Protein AF-A0A067PNL6-F1 (afdb_monomer)

Structure (mmCIF, N/CA/C/O backbone):
data_AF-A0A067PNL6-F1
#
_entry.id   AF-A0A067PNL6-F1
#
loop_
_atom_site.group_PDB
_atom_site.id
_atom_site.type_symbol
_atom_site.label_atom_id
_atom_site.label_alt_id
_atom_site.label_comp_id
_atom_sit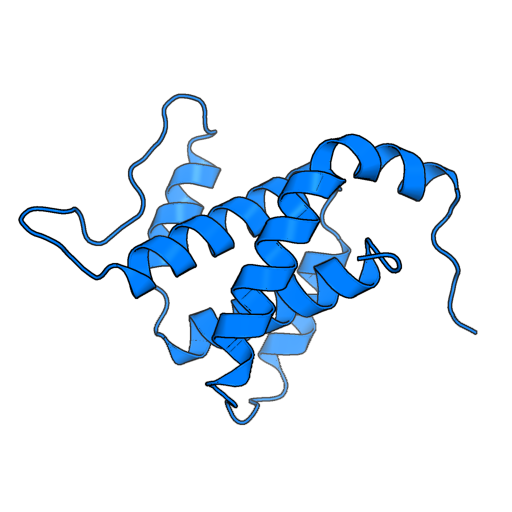e.label_asym_id
_atom_site.label_entity_id
_atom_site.label_seq_id
_atom_site.pdbx_PDB_ins_code
_atom_site.Cartn_x
_atom_site.Cartn_y
_atom_site.Cartn_z
_atom_site.occupancy
_atom_site.B_iso_or_equiv
_atom_site.auth_seq_id
_atom_site.auth_comp_id
_atom_site.auth_asym_id
_atom_site.auth_atom_id
_atom_site.pdbx_PDB_model_num
ATOM 1 N N . MET A 1 1 ? -13.737 4.594 24.784 1.00 32.91 1 MET A N 1
ATOM 2 C CA . MET A 1 1 ? -14.462 5.535 23.903 1.00 32.91 1 MET A CA 1
ATOM 3 C C . MET A 1 1 ? -13.871 5.432 22.507 1.00 32.91 1 MET A C 1
ATOM 5 O O . MET A 1 1 ? -12.803 5.973 22.260 1.00 32.91 1 MET A O 1
ATOM 9 N N . VAL A 1 2 ? -14.508 4.660 21.627 1.00 40.34 2 VAL A N 1
ATOM 10 C CA . VAL A 1 2 ? -14.160 4.625 20.200 1.00 40.34 2 VAL A CA 1
ATOM 11 C C . VAL A 1 2 ? -14.663 5.922 19.578 1.00 40.34 2 VAL A C 1
ATOM 13 O O . VAL A 1 2 ? -15.863 6.178 19.556 1.00 40.34 2 VAL A O 1
ATOM 16 N N . LYS A 1 3 ? -13.736 6.788 19.170 1.00 44.97 3 LYS A N 1
ATOM 17 C CA . LYS A 1 3 ? -14.047 8.046 18.493 1.00 44.97 3 LYS A CA 1
ATOM 18 C C . LYS A 1 3 ? -14.681 7.674 17.148 1.00 44.97 3 LYS A C 1
ATOM 20 O O . LYS A 1 3 ? -13.991 7.137 16.286 1.00 44.97 3 LYS A O 1
ATOM 25 N N . GLY A 1 4 ? -15.996 7.857 17.028 1.00 47.19 4 GLY A N 1
ATOM 26 C CA . GLY A 1 4 ? -16.713 7.658 15.772 1.00 47.19 4 GLY A CA 1
ATOM 27 C C . GLY A 1 4 ? -16.098 8.542 14.691 1.00 47.19 4 GLY A C 1
ATOM 28 O O . GLY A 1 4 ? -15.797 9.708 14.953 1.00 47.19 4 GLY A O 1
ATOM 29 N N . LEU A 1 5 ? -15.852 7.957 13.518 1.00 53.34 5 LEU A N 1
ATOM 30 C CA . LEU A 1 5 ? -15.444 8.685 12.318 1.00 53.34 5 LEU A CA 1
ATOM 31 C C . LEU A 1 5 ? -16.469 9.791 12.062 1.00 53.34 5 LEU A C 1
ATOM 33 O O . LEU A 1 5 ? -17.674 9.541 12.112 1.00 53.34 5 LEU A O 1
ATOM 37 N N . SER A 1 6 ? -15.994 11.014 11.851 1.00 56.22 6 SER A N 1
ATOM 38 C CA . SER A 1 6 ? -16.871 12.156 11.600 1.00 56.22 6 SER A CA 1
ATOM 39 C C . SER A 1 6 ? -17.674 11.935 10.308 1.00 56.22 6 SER A C 1
ATOM 41 O O . SER A 1 6 ? -17.152 11.379 9.341 1.00 56.22 6 SER A O 1
ATOM 43 N N . GLU A 1 7 ? -18.943 12.353 10.261 1.00 52.66 7 GLU A N 1
ATOM 44 C CA . GLU A 1 7 ? -19.827 12.157 9.091 1.00 52.66 7 GLU A CA 1
ATOM 45 C C . GLU A 1 7 ? -19.222 12.715 7.785 1.00 52.66 7 GLU A C 1
ATOM 47 O O . GLU A 1 7 ? -19.453 12.184 6.699 1.00 52.66 7 GLU A O 1
ATOM 52 N N . THR A 1 8 ? -18.360 13.728 7.901 1.00 53.03 8 THR A N 1
ATOM 53 C CA . THR A 1 8 ? -17.589 14.329 6.807 1.00 53.03 8 THR A CA 1
ATOM 54 C C . THR A 1 8 ? -16.493 13.414 6.249 1.00 53.03 8 THR A C 1
ATOM 56 O O . THR A 1 8 ? -16.269 13.404 5.042 1.00 53.03 8 THR A O 1
ATOM 59 N N . GLU A 1 9 ? -15.833 12.610 7.089 1.00 56.41 9 GLU A N 1
ATOM 60 C CA . GLU A 1 9 ? -14.818 11.638 6.647 1.00 56.41 9 GLU A CA 1
ATOM 61 C C . GLU A 1 9 ? -15.456 10.428 5.951 1.00 56.41 9 GLU A C 1
ATOM 63 O O . GLU A 1 9 ? -14.869 9.856 5.035 1.00 56.41 9 GLU A O 1
ATOM 68 N N . GLY A 1 10 ? -16.679 10.050 6.336 1.00 60.16 10 GLY A N 1
ATOM 69 C CA . GLY A 1 10 ? -17.404 8.941 5.712 1.00 60.16 10 GLY A CA 1
ATOM 70 C C . GLY A 1 10 ? -17.785 9.194 4.247 1.00 60.16 10 GLY A C 1
ATOM 71 O O . GLY A 1 10 ? -17.827 8.250 3.454 1.00 60.16 10 GLY A O 1
ATOM 72 N N . HIS A 1 11 ? -18.039 10.452 3.872 1.00 63.00 11 HIS A N 1
ATOM 73 C CA . HIS A 1 11 ? -18.394 10.833 2.501 1.00 63.00 11 HIS A CA 1
ATOM 74 C C . HIS A 1 11 ? -17.181 10.807 1.553 1.00 63.00 11 HIS A C 1
ATOM 76 O O . HIS A 1 11 ? -17.288 10.306 0.435 1.00 63.00 11 HIS A O 1
ATOM 82 N N . ASP A 1 12 ? -16.009 11.247 2.026 1.00 71.31 12 ASP A N 1
ATOM 83 C CA . ASP A 1 12 ? -14.755 11.293 1.248 1.00 71.31 12 ASP A CA 1
ATOM 84 C C . ASP A 1 12 ? -14.219 9.894 0.870 1.00 71.31 12 ASP A C 1
ATOM 86 O O . ASP A 1 12 ? -13.449 9.719 -0.073 1.00 71.31 12 ASP A O 1
ATOM 90 N N . LEU A 1 13 ? -14.672 8.856 1.579 1.00 79.06 13 LEU A N 1
ATOM 91 C CA . LEU A 1 13 ? -14.274 7.466 1.353 1.00 79.06 13 LEU A CA 1
ATOM 92 C C . LEU A 1 13 ? -15.163 6.719 0.341 1.00 79.06 13 LEU A C 1
ATOM 94 O O . LEU A 1 13 ? -14.778 5.651 -0.141 1.00 79.06 13 LEU A O 1
ATOM 98 N N . GLN A 1 14 ? -16.345 7.246 0.000 1.00 79.56 14 GLN A N 1
ATOM 99 C CA . GLN A 1 14 ? -17.302 6.557 -0.879 1.00 79.56 14 GLN A CA 1
ATOM 100 C C . GLN A 1 14 ? -16.744 6.170 -2.260 1.00 79.56 14 GLN A C 1
ATOM 102 O O . GLN A 1 14 ? -16.973 5.025 -2.663 1.00 79.56 14 GLN A O 1
ATOM 107 N N . PRO A 1 15 ? -15.969 7.023 -2.965 1.00 89.12 15 PRO A N 1
ATOM 108 C CA . PRO A 1 15 ? -15.433 6.684 -4.287 1.00 89.12 15 PRO A CA 1
ATOM 109 C C . PRO A 1 15 ? -14.529 5.444 -4.287 1.00 89.12 15 PRO A C 1
ATOM 111 O O . PRO A 1 15 ? -14.431 4.738 -5.288 1.00 89.12 15 PRO A O 1
ATOM 114 N N . TYR A 1 16 ? -13.883 5.151 -3.156 1.00 92.69 16 TYR A N 1
ATOM 115 C CA . TYR A 1 16 ? -12.868 4.103 -3.046 1.00 92.69 16 TYR A CA 1
ATOM 116 C C . TYR A 1 16 ? -13.397 2.801 -2.439 1.00 92.69 16 TYR A C 1
ATOM 118 O O . TYR A 1 16 ? -12.662 1.817 -2.357 1.00 92.69 16 TYR A O 1
ATOM 126 N N . ARG A 1 17 ? -14.668 2.764 -2.023 1.00 90.69 17 ARG A N 1
ATOM 127 C CA . ARG A 1 17 ? -15.273 1.649 -1.281 1.00 90.69 17 ARG A CA 1
ATOM 128 C C . ARG A 1 17 ? -15.162 0.301 -2.000 1.00 90.69 17 ARG A C 1
ATOM 130 O O . ARG A 1 17 ? -14.839 -0.701 -1.366 1.00 90.69 17 ARG A O 1
ATOM 137 N N . THR A 1 18 ? -15.417 0.260 -3.308 1.00 93.69 18 THR A N 1
ATOM 138 C CA . THR A 1 18 ? -15.361 -0.985 -4.098 1.00 93.69 18 THR A CA 1
ATOM 139 C C . THR A 1 18 ? -13.942 -1.548 -4.163 1.00 93.69 18 THR A C 1
ATOM 141 O O . THR A 1 18 ? -13.732 -2.742 -3.931 1.00 93.69 18 THR A O 1
ATOM 144 N N . ALA A 1 19 ? -12.955 -0.683 -4.413 1.00 94.31 19 ALA A N 1
ATOM 145 C CA . ALA A 1 19 ? -11.547 -1.067 -4.401 1.00 94.31 19 ALA A CA 1
ATOM 146 C C . ALA A 1 19 ? -11.117 -1.507 -2.993 1.00 94.31 19 ALA A C 1
ATOM 148 O O . ALA A 1 19 ? -10.548 -2.581 -2.832 1.00 94.31 19 ALA A O 1
ATOM 149 N N . ALA A 1 20 ? -11.489 -0.745 -1.959 1.00 94.38 20 ALA A N 1
ATOM 150 C CA . ALA A 1 20 ? -11.198 -1.061 -0.562 1.00 94.38 20 ALA A CA 1
ATOM 151 C C . ALA A 1 20 ? -11.711 -2.451 -0.154 1.00 94.38 20 ALA A C 1
ATOM 153 O O . ALA A 1 20 ? -10.976 -3.204 0.483 1.00 94.38 20 ALA A O 1
ATOM 154 N N . LYS A 1 21 ? -12.929 -2.824 -0.572 1.00 95.19 21 LYS A N 1
ATOM 155 C CA . LYS A 1 21 ? -13.482 -4.168 -0.346 1.00 95.19 21 LYS A CA 1
ATOM 156 C C . LYS A 1 21 ? -12.644 -5.256 -1.016 1.00 95.19 21 LYS A C 1
ATOM 158 O O . LYS A 1 21 ? -12.330 -6.263 -0.391 1.00 95.19 21 LYS A O 1
ATOM 163 N N . THR A 1 22 ? -12.277 -5.043 -2.275 1.00 96.56 22 THR A N 1
ATOM 164 C CA . THR A 1 22 ? -11.462 -5.996 -3.043 1.00 96.56 22 THR A CA 1
ATOM 165 C C . THR A 1 22 ? -10.097 -6.190 -2.386 1.00 96.56 22 THR A C 1
ATOM 167 O O . THR A 1 22 ? -9.696 -7.317 -2.108 1.00 96.56 22 THR A O 1
ATOM 170 N N . HIS A 1 23 ? -9.426 -5.089 -2.037 1.00 97.19 23 HIS A N 1
ATOM 171 C CA . HIS A 1 23 ? -8.130 -5.118 -1.362 1.00 97.19 23 HIS A CA 1
ATOM 172 C C . HIS A 1 23 ? -8.223 -5.820 -0.004 1.00 97.19 23 HIS A C 1
ATOM 174 O O . HIS A 1 23 ? -7.366 -6.636 0.327 1.00 97.19 23 HIS A O 1
ATOM 180 N N . TYR A 1 24 ? -9.276 -5.540 0.772 1.00 95.81 24 TYR A N 1
ATOM 181 C CA . TYR A 1 24 ? -9.503 -6.179 2.066 1.00 95.81 24 TYR A CA 1
ATOM 182 C C . TYR A 1 24 ? -9.565 -7.705 1.943 1.00 95.81 24 TYR A C 1
ATOM 184 O O . TYR A 1 24 ? -8.897 -8.401 2.704 1.00 95.81 24 TYR A O 1
ATOM 192 N N . LEU A 1 25 ? -10.314 -8.224 0.966 1.00 95.25 25 LEU A N 1
ATOM 193 C CA . LEU A 1 25 ? -10.443 -9.665 0.739 1.00 95.25 25 LEU A CA 1
ATOM 194 C C . LEU A 1 25 ? -9.118 -10.302 0.302 1.00 95.25 25 LEU A C 1
ATOM 196 O O . LEU A 1 25 ? -8.722 -11.323 0.867 1.00 95.25 25 LEU A O 1
ATOM 200 N N . GLU A 1 26 ? -8.402 -9.681 -0.639 1.00 95.12 26 GLU A N 1
ATOM 201 C CA . GLU A 1 26 ? -7.091 -10.165 -1.093 1.00 95.12 26 GLU A CA 1
ATOM 202 C C . GLU A 1 26 ? -6.072 -10.214 0.054 1.00 95.12 26 GLU A C 1
ATOM 204 O O . GLU A 1 26 ? -5.374 -11.216 0.236 1.00 95.12 26 GLU A O 1
ATOM 209 N N . PHE A 1 27 ? -6.013 -9.164 0.880 1.00 95.06 27 PHE A N 1
ATOM 210 C CA . PHE A 1 27 ? -5.123 -9.137 2.039 1.00 95.06 27 PHE A CA 1
ATOM 211 C C . PHE A 1 27 ? -5.548 -10.135 3.120 1.00 95.06 27 PHE A C 1
ATOM 213 O O . PHE A 1 27 ? -4.680 -10.820 3.656 1.00 95.06 27 PHE A O 1
ATOM 220 N N . SER A 1 28 ? -6.846 -10.282 3.409 1.00 93.19 28 SER A N 1
ATOM 221 C CA . SER A 1 28 ? -7.359 -11.307 4.330 1.00 93.19 28 SER A CA 1
ATOM 222 C C . SER A 1 28 ? -6.911 -12.709 3.912 1.00 93.19 28 SER A C 1
ATOM 224 O O . SER A 1 28 ? -6.387 -13.462 4.734 1.00 93.19 28 SER A O 1
ATOM 226 N N . GLN A 1 29 ? -7.061 -13.050 2.628 1.00 93.00 29 GLN A N 1
ATOM 227 C CA . GLN A 1 29 ? -6.645 -14.349 2.100 1.00 93.00 29 GLN A CA 1
ATOM 228 C C . GLN A 1 29 ? -5.126 -14.545 2.200 1.00 93.00 29 GLN A C 1
ATOM 230 O O . GLN A 1 29 ? -4.664 -15.609 2.609 1.00 93.00 29 GLN A O 1
ATOM 235 N N . TYR A 1 30 ? -4.341 -13.526 1.847 1.00 91.81 30 TYR A N 1
ATOM 236 C CA . TYR A 1 30 ? -2.880 -13.589 1.900 1.00 91.81 30 TYR A CA 1
ATOM 237 C C . TYR A 1 30 ? -2.341 -13.739 3.334 1.00 91.81 30 TYR A C 1
ATOM 239 O O . TYR A 1 30 ? -1.471 -14.577 3.593 1.00 91.81 30 TYR A O 1
ATOM 247 N N . LEU A 1 31 ? -2.877 -12.955 4.274 1.00 90.00 31 LEU A N 1
ATOM 248 C CA . LEU A 1 31 ? -2.448 -12.925 5.675 1.00 90.00 31 LEU A CA 1
ATOM 249 C C . LEU A 1 31 ? -2.922 -14.152 6.462 1.00 90.00 31 LEU A C 1
ATOM 251 O O . LEU A 1 31 ? -2.210 -14.596 7.358 1.00 90.00 31 LEU A O 1
ATOM 255 N N . GLY A 1 32 ? -4.066 -14.747 6.106 1.00 82.81 32 GLY A N 1
ATOM 256 C CA . GLY A 1 32 ? -4.567 -15.973 6.739 1.00 82.81 32 GLY A CA 1
ATOM 257 C C . GLY A 1 32 ? -3.606 -17.167 6.642 1.00 82.81 32 GLY A C 1
ATOM 258 O O . GLY A 1 32 ? -3.653 -18.057 7.485 1.00 82.81 32 GLY A O 1
ATOM 259 N N . GLY A 1 33 ? -2.699 -17.169 5.657 1.00 64.88 33 GLY A N 1
ATOM 260 C CA . GLY A 1 33 ? -1.651 -18.185 5.507 1.00 64.88 33 GLY A CA 1
ATOM 261 C C . GLY A 1 33 ? -0.305 -17.835 6.151 1.00 64.88 33 GLY A C 1
ATOM 262 O O . GLY A 1 33 ? 0.596 -18.670 6.147 1.00 64.88 33 GLY A O 1
ATOM 263 N N . HIS A 1 34 ? -0.130 -16.617 6.673 1.00 60.88 34 HIS A N 1
ATOM 264 C CA . HIS A 1 34 ? 1.173 -16.127 7.108 1.00 60.88 34 HIS A CA 1
ATOM 265 C C . HIS A 1 34 ? 1.050 -15.348 8.428 1.00 60.88 34 HIS A C 1
ATOM 267 O O . HIS A 1 34 ? 0.591 -14.206 8.465 1.00 60.88 34 HIS A O 1
ATOM 273 N N . LEU A 1 35 ? 1.534 -15.931 9.525 1.00 59.56 35 LEU A N 1
ATOM 274 C CA . LEU A 1 35 ? 1.707 -15.240 10.807 1.00 59.56 35 LEU A CA 1
ATOM 275 C C . LEU A 1 35 ? 3.198 -14.933 10.993 1.00 59.56 35 LEU A C 1
ATOM 277 O O . LEU A 1 35 ? 4.005 -15.851 11.118 1.00 59.56 35 LEU A O 1
ATOM 281 N N . VAL A 1 36 ? 3.578 -13.651 10.977 1.00 61.41 36 VAL A N 1
ATOM 282 C CA . VAL A 1 36 ? 4.963 -13.218 11.243 1.00 61.41 36 VAL A CA 1
ATOM 283 C C . VAL A 1 36 ? 5.076 -12.708 12.685 1.00 61.41 36 VAL A C 1
ATOM 285 O O . VAL A 1 36 ? 4.309 -11.820 13.066 1.00 61.41 36 VAL A O 1
ATOM 288 N N . PRO A 1 37 ? 6.025 -13.231 13.484 1.00 60.72 37 PRO A N 1
ATOM 289 C CA . PRO A 1 37 ? 6.352 -12.690 14.802 1.00 60.72 37 PRO A CA 1
ATOM 290 C C . PRO A 1 37 ? 6.872 -11.241 14.723 1.00 60.72 37 PRO A C 1
ATOM 292 O O . PRO A 1 37 ? 7.660 -10.896 13.845 1.00 60.72 37 PRO A O 1
ATOM 295 N N . GLU A 1 38 ? 6.424 -10.391 15.649 1.00 62.12 38 GLU A N 1
ATOM 296 C CA . GLU A 1 38 ? 6.647 -8.935 15.665 1.00 62.12 38 GLU A CA 1
ATOM 297 C C . GLU A 1 38 ? 8.055 -8.490 16.109 1.00 62.12 38 GLU A C 1
ATOM 299 O O . GLU A 1 38 ? 8.642 -9.072 17.019 1.00 62.12 38 GLU A O 1
ATOM 304 N N . VAL A 1 39 ? 8.528 -7.355 15.564 1.00 59.19 39 VAL A N 1
ATOM 305 C CA . VAL A 1 39 ? 9.606 -6.534 16.154 1.00 59.19 39 VAL A CA 1
ATOM 306 C C . VAL A 1 39 ? 9.043 -5.140 16.462 1.00 59.19 39 VAL A C 1
ATOM 308 O O . VAL A 1 39 ? 8.713 -4.363 15.568 1.00 59.19 39 VAL A O 1
ATOM 311 N N . SER A 1 40 ? 8.933 -4.825 17.749 1.00 61.91 40 SER A N 1
ATOM 312 C CA . SER A 1 40 ? 7.896 -3.956 18.327 1.00 61.91 40 SER A CA 1
ATOM 313 C C . SER A 1 40 ? 8.005 -2.443 18.054 1.00 61.91 40 SER A C 1
ATOM 315 O O . SER A 1 40 ? 7.044 -1.718 18.290 1.00 61.91 40 SER A O 1
ATOM 317 N N . GLY A 1 41 ? 9.148 -1.926 17.587 1.00 61.91 41 GLY A N 1
ATOM 318 C CA . GLY A 1 41 ? 9.397 -0.473 17.524 1.00 61.91 41 GLY A CA 1
ATOM 319 C C . GLY A 1 41 ? 9.077 0.199 16.182 1.00 61.91 41 GLY A C 1
ATOM 320 O O . GLY A 1 41 ? 8.410 1.231 16.128 1.00 61.91 41 GLY A O 1
ATOM 321 N N . SER A 1 42 ? 9.537 -0.378 15.068 1.00 64.44 42 SER A N 1
ATOM 322 C CA . SER A 1 42 ? 9.413 0.244 13.738 1.00 64.44 42 SER A CA 1
ATOM 323 C C . SER A 1 42 ? 7.965 0.282 13.242 1.00 64.44 42 SER A C 1
ATOM 325 O O . SER A 1 42 ? 7.561 1.233 12.567 1.00 64.44 42 SER A O 1
ATOM 327 N N . ARG A 1 43 ? 7.159 -0.708 13.635 1.00 73.94 43 ARG A N 1
ATOM 328 C CA . ARG A 1 43 ? 5.770 -0.846 13.198 1.00 73.94 43 ARG A CA 1
ATOM 329 C C . ARG A 1 43 ? 4.843 0.234 13.755 1.00 73.94 43 ARG A C 1
ATOM 331 O O . ARG A 1 43 ? 3.936 0.671 13.053 1.00 73.94 43 ARG A O 1
ATOM 338 N N . VAL A 1 44 ? 5.087 0.726 14.973 1.00 76.38 44 VAL A N 1
ATOM 339 C CA . VAL A 1 44 ? 4.296 1.822 15.570 1.00 76.38 44 VAL A CA 1
ATOM 340 C C . VAL A 1 44 ? 4.391 3.079 14.704 1.00 76.38 44 VAL A C 1
ATOM 342 O O . VAL A 1 44 ? 3.373 3.619 14.278 1.00 76.38 44 VAL A O 1
ATOM 345 N N . THR A 1 45 ? 5.612 3.471 14.332 1.00 76.50 45 THR A N 1
ATOM 346 C CA . THR A 1 45 ? 5.837 4.660 13.493 1.00 76.50 45 THR A CA 1
ATOM 347 C C . THR A 1 45 ? 5.243 4.525 12.087 1.00 76.50 45 THR A C 1
ATOM 349 O O . THR A 1 45 ? 4.794 5.512 11.503 1.00 76.50 45 THR A O 1
ATOM 352 N N . ALA A 1 46 ? 5.220 3.312 11.523 1.00 77.62 46 ALA A N 1
ATOM 353 C CA . ALA A 1 46 ? 4.616 3.050 10.219 1.00 77.62 46 ALA A CA 1
ATOM 354 C C . ALA A 1 46 ? 3.089 3.199 10.272 1.00 77.62 46 ALA A C 1
ATOM 356 O O . ALA A 1 46 ? 2.512 3.893 9.434 1.00 77.62 46 ALA A O 1
ATOM 357 N N . ARG A 1 47 ? 2.444 2.636 11.298 1.00 84.06 47 ARG A N 1
ATOM 358 C CA . ARG A 1 47 ? 0.997 2.774 11.515 1.00 84.06 47 ARG A CA 1
ATOM 359 C C . ARG A 1 47 ? 0.585 4.224 11.746 1.00 84.06 47 ARG A C 1
ATOM 361 O O . ARG A 1 47 ? -0.378 4.683 11.143 1.00 84.06 47 ARG A O 1
ATOM 368 N N . GLU A 1 48 ? 1.348 4.987 12.527 1.00 85.31 48 GLU A N 1
ATOM 369 C CA . GLU A 1 48 ? 1.099 6.425 12.705 1.00 85.31 48 GLU A CA 1
ATOM 370 C C . GLU A 1 48 ? 1.145 7.205 11.388 1.00 85.31 48 GLU A C 1
ATOM 372 O O . GLU A 1 48 ? 0.374 8.146 11.197 1.00 85.31 48 GLU A O 1
ATOM 377 N N . LYS A 1 49 ? 2.035 6.825 10.461 1.00 86.12 49 LYS A N 1
ATOM 378 C CA . LYS A 1 49 ? 2.084 7.432 9.125 1.00 86.12 49 LYS A CA 1
ATOM 379 C C . LYS A 1 49 ? 0.846 7.083 8.304 1.00 86.12 49 LYS A C 1
ATOM 381 O O . LYS A 1 49 ? 0.314 7.980 7.660 1.00 86.12 49 LYS A O 1
ATOM 386 N N . LEU A 1 50 ? 0.363 5.838 8.361 1.00 87.50 50 LEU A N 1
ATOM 387 C CA . LEU A 1 50 ? -0.873 5.423 7.678 1.00 87.50 50 LEU A CA 1
ATOM 388 C C . LEU A 1 50 ? -2.091 6.221 8.159 1.00 87.50 50 LEU A C 1
ATOM 390 O O . LEU A 1 50 ? -2.902 6.660 7.344 1.00 87.50 50 LEU A O 1
ATOM 394 N N . LEU A 1 51 ? -2.180 6.479 9.467 1.00 86.75 51 LEU A N 1
ATOM 395 C CA . LEU A 1 51 ? -3.262 7.271 10.061 1.00 86.75 51 LEU A CA 1
ATOM 396 C C . L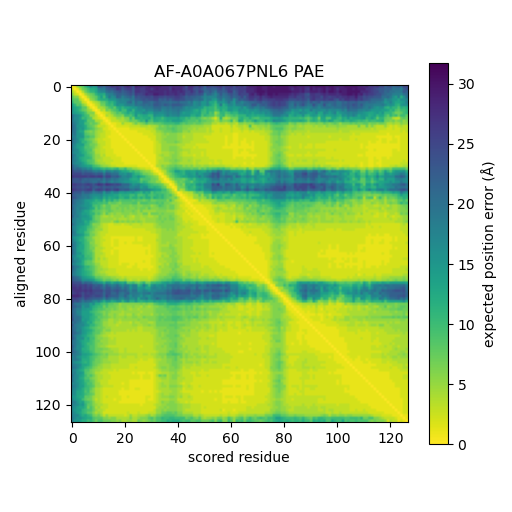EU A 1 51 ? -3.287 8.725 9.567 1.00 86.75 51 LEU A C 1
ATOM 398 O O . LEU A 1 51 ? -4.343 9.348 9.574 1.00 86.75 51 LEU A O 1
ATOM 402 N N . LYS A 1 52 ? -2.142 9.266 9.132 1.00 90.31 52 LYS A N 1
ATOM 403 C CA . LYS A 1 52 ? -2.005 10.651 8.649 1.00 90.31 52 LYS A CA 1
ATOM 404 C C . LYS A 1 52 ? -2.266 10.812 7.147 1.00 90.31 52 LYS A C 1
ATOM 406 O O . LYS A 1 52 ? -2.256 11.939 6.660 1.00 90.31 52 LYS A O 1
ATOM 411 N N . LEU A 1 53 ? -2.466 9.721 6.402 1.00 91.50 53 LEU A N 1
ATOM 412 C CA . LEU A 1 53 ? -2.743 9.786 4.965 1.00 91.50 53 LEU A CA 1
ATOM 413 C C . LEU A 1 53 ? -4.173 10.266 4.698 1.00 91.50 53 LEU A C 1
ATOM 415 O O . LEU A 1 53 ? -5.124 9.780 5.317 1.00 91.50 53 LEU A O 1
ATOM 419 N N . THR A 1 54 ? -4.331 11.146 3.710 1.00 93.19 54 THR A N 1
ATOM 420 C CA . THR A 1 54 ? -5.650 11.492 3.147 1.00 93.19 54 THR A CA 1
ATOM 421 C C . THR A 1 54 ? -6.338 10.258 2.546 1.00 93.19 54 THR A C 1
ATOM 423 O O . THR A 1 54 ? -5.695 9.227 2.324 1.00 93.19 54 THR A O 1
ATOM 426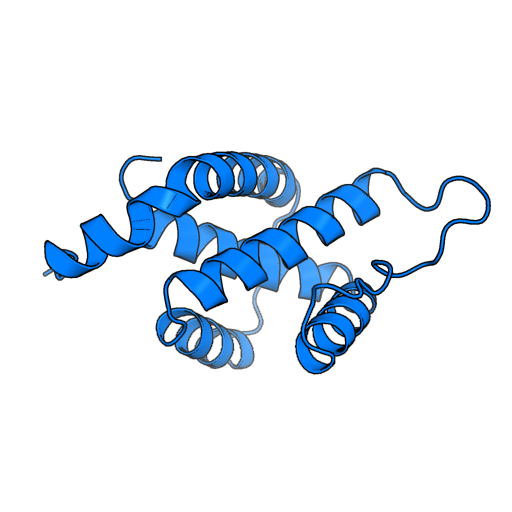 N N . ALA A 1 55 ? -7.646 10.333 2.274 1.00 91.25 55 ALA A N 1
ATOM 427 C CA . ALA A 1 55 ? -8.388 9.235 1.647 1.00 91.25 55 ALA A CA 1
ATOM 428 C C . ALA A 1 55 ? -7.769 8.808 0.307 1.00 91.25 55 ALA A C 1
ATOM 430 O O . ALA A 1 55 ? -7.505 7.622 0.113 1.00 91.25 55 ALA A O 1
ATOM 431 N N . LEU A 1 56 ? -7.454 9.778 -0.560 1.00 92.62 56 LEU A N 1
ATOM 432 C CA . LEU A 1 56 ? -6.802 9.529 -1.846 1.00 92.62 56 LEU A CA 1
ATOM 433 C C . LEU A 1 56 ? -5.438 8.854 -1.664 1.00 92.62 56 LEU A C 1
ATOM 435 O O . LEU A 1 56 ? -5.213 7.788 -2.220 1.00 92.62 56 LEU A O 1
ATOM 439 N N . GLN A 1 57 ? -4.552 9.413 -0.836 1.00 93.81 57 GLN A N 1
ATOM 440 C CA . GLN A 1 57 ? -3.212 8.843 -0.629 1.00 93.81 57 GLN A CA 1
ATOM 441 C C . GLN A 1 57 ? -3.259 7.420 -0.067 1.00 93.81 57 GLN A C 1
ATOM 443 O O . GLN A 1 57 ? -2.452 6.570 -0.443 1.00 93.81 57 GLN A O 1
ATOM 448 N N . PHE A 1 58 ? -4.194 7.148 0.847 1.00 95.19 58 PHE A N 1
ATOM 449 C CA . PHE A 1 58 ? -4.376 5.801 1.372 1.00 95.19 58 PHE A CA 1
ATOM 450 C C . PHE A 1 58 ? -4.937 4.854 0.306 1.00 95.19 58 PHE A C 1
ATOM 452 O O . PHE A 1 58 ? -4.472 3.721 0.200 1.00 95.19 58 PHE A O 1
ATOM 459 N N . HIS A 1 59 ? -5.890 5.310 -0.510 1.00 95.06 59 HIS A N 1
ATOM 460 C CA . HIS A 1 59 ? -6.400 4.537 -1.638 1.00 95.06 59 HIS A CA 1
ATOM 461 C C . HIS A 1 59 ? -5.279 4.182 -2.629 1.00 95.06 59 HIS A C 1
ATOM 463 O O . HIS A 1 59 ? -5.121 3.003 -2.955 1.00 95.06 59 HIS A O 1
ATOM 469 N N . GLU A 1 60 ? -4.458 5.156 -3.031 1.00 95.44 60 GLU A N 1
ATOM 470 C CA . GLU A 1 60 ? -3.295 4.948 -3.901 1.00 95.44 60 GLU A CA 1
ATOM 471 C C . GLU A 1 60 ? -2.325 3.918 -3.314 1.00 95.44 60 GLU A C 1
ATOM 473 O O . GLU A 1 60 ? -1.974 2.951 -3.988 1.00 95.44 60 GLU A O 1
ATOM 478 N N . LEU A 1 61 ? -1.961 4.070 -2.035 1.00 96.00 61 LEU A N 1
ATOM 479 C CA . LEU A 1 61 ? -1.095 3.120 -1.339 1.00 96.00 61 LEU A CA 1
ATOM 480 C C . LEU A 1 61 ? -1.710 1.715 -1.292 1.00 96.00 61 LEU A C 1
ATOM 482 O O . LEU A 1 61 ? -1.020 0.739 -1.568 1.00 96.00 61 LEU A O 1
ATOM 486 N N . SER A 1 62 ? -2.994 1.598 -0.941 1.00 97.06 62 SER A N 1
ATOM 487 C CA . SER A 1 62 ? -3.673 0.300 -0.848 1.00 97.06 62 SER A CA 1
ATOM 488 C C . SER A 1 62 ? -3.719 -0.417 -2.197 1.00 97.06 62 SER A C 1
ATOM 490 O O . SER A 1 62 ? -3.526 -1.629 -2.243 1.00 97.06 62 SER A O 1
ATOM 492 N N . THR A 1 63 ? -3.898 0.343 -3.281 1.00 97.12 63 THR A N 1
ATOM 493 C CA . THR A 1 63 ? -3.879 -0.161 -4.658 1.00 97.12 63 THR A CA 1
ATOM 494 C C . THR A 1 63 ? -2.480 -0.642 -5.020 1.00 97.12 63 THR A C 1
ATOM 496 O O . THR A 1 63 ? -2.319 -1.783 -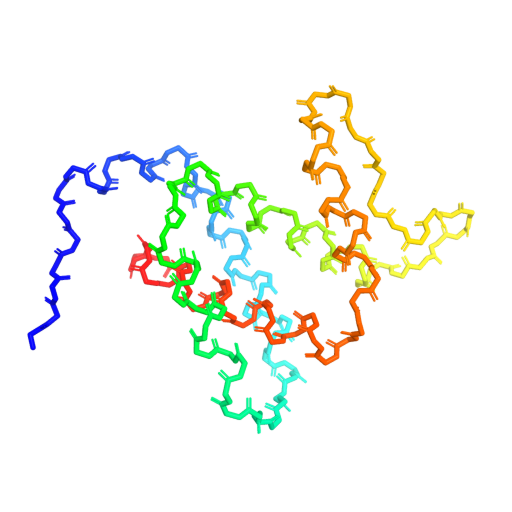5.431 1.00 97.12 63 THR A O 1
ATOM 499 N N . ASP A 1 64 ? -1.450 0.169 -4.763 1.00 96.50 64 ASP A N 1
ATOM 500 C CA . ASP A 1 64 ? -0.063 -0.186 -5.076 1.00 96.50 64 ASP A CA 1
ATOM 501 C C . ASP A 1 64 ? 0.395 -1.453 -4.313 1.00 96.50 64 ASP A C 1
ATOM 503 O O . ASP A 1 64 ? 1.101 -2.296 -4.867 1.00 96.50 64 ASP A O 1
ATOM 507 N N . VAL A 1 65 ? -0.033 -1.625 -3.053 1.00 96.88 65 VAL A N 1
ATOM 508 C CA . VAL A 1 65 ? 0.233 -2.835 -2.245 1.00 96.88 65 VAL A CA 1
ATOM 509 C C . VAL A 1 65 ? -0.561 -4.044 -2.738 1.00 96.88 65 VAL A C 1
ATOM 511 O O . VAL A 1 65 ? -0.033 -5.156 -2.718 1.00 96.88 65 VAL A O 1
ATOM 514 N N . CYS A 1 66 ? -1.796 -3.854 -3.205 1.00 96.44 66 CYS A N 1
ATOM 515 C CA . CYS A 1 66 ? -2.603 -4.932 -3.772 1.00 96.44 66 CYS A CA 1
ATOM 516 C C . CYS A 1 66 ? -2.032 -5.411 -5.118 1.00 96.44 66 CYS A C 1
ATOM 518 O O . CYS A 1 66 ? -1.824 -6.610 -5.294 1.00 96.44 66 CYS A O 1
ATOM 520 N N . ASP A 1 67 ? -1.671 -4.486 -6.011 1.00 95.06 67 ASP A N 1
ATOM 521 C CA . ASP A 1 67 ? -1.010 -4.783 -7.288 1.00 95.06 67 ASP A CA 1
ATOM 522 C C . ASP A 1 67 ? 0.266 -5.607 -7.071 1.00 95.06 67 ASP A C 1
ATOM 524 O O . ASP A 1 67 ? 0.497 -6.620 -7.735 1.00 95.06 67 ASP A O 1
ATOM 528 N N . GLU A 1 68 ? 1.099 -5.202 -6.106 1.00 95.19 68 GLU A N 1
ATOM 529 C CA . GLU A 1 68 ? 2.321 -5.933 -5.771 1.00 95.19 68 GLU A CA 1
ATOM 530 C C . GLU A 1 68 ? 2.023 -7.323 -5.187 1.00 95.19 68 GLU A C 1
ATOM 532 O O . GLU A 1 68 ? 2.746 -8.273 -5.491 1.00 95.19 68 GLU A O 1
ATOM 537 N N . LEU A 1 69 ? 0.971 -7.476 -4.376 1.00 94.00 69 LEU A N 1
ATOM 538 C CA . LEU A 1 69 ? 0.554 -8.784 -3.866 1.00 94.00 69 LEU A CA 1
ATOM 539 C C . LEU A 1 69 ? 0.160 -9.719 -5.018 1.00 94.00 69 LEU A C 1
ATOM 541 O O . LEU A 1 69 ? 0.627 -10.858 -5.069 1.00 94.00 69 LEU A O 1
ATOM 545 N N . VAL A 1 70 ? -0.663 -9.238 -5.951 1.00 91.81 70 VAL A N 1
ATOM 546 C CA . VAL A 1 70 ? -1.083 -10.006 -7.131 1.00 91.81 70 VAL A CA 1
ATOM 547 C C . VAL A 1 70 ? 0.129 -10.385 -7.982 1.00 91.81 70 VAL A C 1
ATOM 549 O O . VAL A 1 70 ? 0.280 -11.553 -8.341 1.00 91.81 70 VAL A O 1
ATOM 552 N N . ARG A 1 71 ? 1.054 -9.445 -8.218 1.00 90.94 71 ARG A N 1
ATOM 553 C CA . ARG A 1 71 ? 2.316 -9.714 -8.924 1.00 90.94 71 ARG A CA 1
ATOM 554 C C . ARG A 1 71 ? 3.129 -10.818 -8.237 1.00 90.94 71 ARG A C 1
ATOM 556 O O . ARG A 1 71 ? 3.584 -11.743 -8.898 1.00 90.94 71 ARG A O 1
ATOM 563 N N . ARG A 1 72 ? 3.289 -10.764 -6.908 1.00 89.69 72 ARG A N 1
ATOM 564 C CA . ARG A 1 72 ? 4.013 -11.796 -6.138 1.00 89.69 72 ARG A CA 1
ATOM 565 C C . ARG A 1 72 ? 3.332 -13.165 -6.205 1.00 89.69 72 ARG A C 1
ATOM 567 O O . ARG A 1 72 ? 4.042 -14.163 -6.288 1.00 89.69 72 ARG A O 1
ATOM 574 N N . LYS A 1 73 ? 1.992 -13.220 -6.179 1.00 88.00 73 LYS A N 1
ATOM 575 C CA . LYS A 1 73 ? 1.204 -14.466 -6.294 1.00 88.00 73 LYS A CA 1
ATOM 576 C C . LYS A 1 73 ? 1.364 -15.122 -7.666 1.00 88.00 73 LYS A C 1
ATOM 578 O O . LYS A 1 73 ? 1.489 -16.339 -7.737 1.00 88.00 73 LYS A O 1
ATOM 583 N N . ASN A 1 74 ? 1.381 -14.320 -8.727 1.00 84.81 74 ASN A N 1
ATOM 584 C CA . ASN A 1 74 ? 1.500 -14.817 -10.098 1.00 84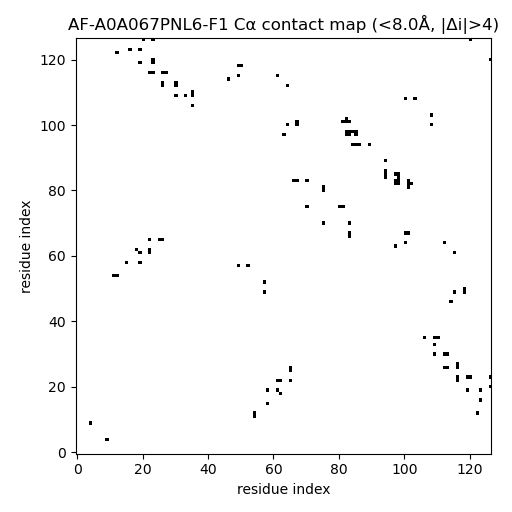.81 74 ASN A CA 1
ATOM 585 C C . ASN A 1 74 ? 2.941 -15.219 -10.468 1.00 84.81 74 ASN A C 1
ATOM 587 O O . ASN A 1 74 ? 3.145 -15.908 -11.465 1.00 84.81 74 ASN A O 1
ATOM 591 N N . GLY A 1 75 ? 3.930 -14.852 -9.645 1.00 72.06 75 GLY A N 1
ATOM 592 C CA . GLY A 1 75 ? 5.342 -15.118 -9.907 1.00 72.06 75 GLY A CA 1
ATOM 593 C C . GLY A 1 75 ? 5.904 -14.233 -11.023 1.00 72.06 75 GLY A C 1
ATOM 594 O O . GLY A 1 75 ? 5.302 -13.236 -11.405 1.00 72.06 75 GLY A O 1
ATOM 595 N N . ILE A 1 76 ? 7.093 -14.580 -11.520 1.00 65.31 76 ILE A N 1
ATOM 596 C CA . ILE A 1 76 ? 7.642 -14.007 -12.757 1.00 65.31 76 ILE A CA 1
ATOM 597 C C . ILE A 1 76 ? 7.323 -15.014 -13.858 1.00 65.31 76 ILE A C 1
ATOM 599 O O . ILE A 1 76 ? 7.935 -16.084 -13.897 1.00 65.31 76 ILE A O 1
ATOM 603 N N . VAL A 1 77 ? 6.356 -14.711 -14.723 1.00 58.59 77 VAL A N 1
ATOM 604 C CA . VAL A 1 77 ? 6.037 -15.572 -15.868 1.00 58.59 77 VAL A CA 1
ATOM 605 C C . VAL A 1 77 ? 6.745 -15.013 -17.102 1.00 58.59 77 VAL A C 1
ATOM 607 O O . VAL A 1 77 ? 6.448 -13.920 -17.570 1.00 58.59 77 VAL A O 1
ATOM 610 N N . GLY A 1 78 ? 7.708 -15.754 -17.654 1.00 62.00 78 GLY A N 1
ATOM 611 C CA . GLY A 1 78 ? 8.453 -15.319 -18.844 1.00 62.00 78 GLY A CA 1
ATOM 612 C C . GLY A 1 78 ? 9.445 -14.176 -18.570 1.00 62.00 78 GLY A C 1
ATOM 613 O O . GLY A 1 78 ? 10.163 -14.206 -17.575 1.00 62.00 78 GLY A O 1
ATOM 614 N N . ASN A 1 79 ? 9.506 -13.179 -19.464 1.00 56.25 79 ASN A N 1
ATOM 615 C CA . ASN A 1 79 ? 10.426 -12.023 -19.398 1.00 56.25 79 ASN A CA 1
ATOM 616 C C . ASN A 1 79 ? 9.899 -10.857 -18.531 1.00 56.25 79 ASN A C 1
ATOM 618 O O . ASN A 1 79 ? 10.259 -9.698 -18.752 1.00 56.25 79 ASN A O 1
ATOM 622 N N . GLU A 1 80 ? 9.007 -11.125 -17.578 1.00 61.50 80 GLU A N 1
ATOM 623 C CA . GLU A 1 80 ? 8.402 -10.073 -16.765 1.00 61.50 80 GLU A CA 1
ATOM 624 C C . GLU A 1 80 ? 9.417 -9.358 -15.865 1.00 61.50 80 GLU A C 1
ATOM 626 O O . GLU A 1 80 ? 10.309 -9.944 -15.248 1.00 61.50 80 GLU A O 1
ATOM 631 N N . VAL A 1 81 ? 9.257 -8.040 -15.791 1.00 61.19 81 VAL A N 1
ATOM 632 C CA . VAL A 1 81 ? 10.098 -7.157 -14.992 1.00 61.19 81 VAL A CA 1
ATOM 633 C C . VAL A 1 81 ? 9.861 -7.454 -13.501 1.00 61.19 81 VAL A C 1
ATOM 635 O O . VAL A 1 81 ? 8.709 -7.531 -13.070 1.00 61.19 81 VAL A O 1
ATOM 638 N N . PRO A 1 82 ? 10.909 -7.577 -12.658 1.00 77.38 82 PRO A N 1
ATOM 639 C CA . PRO A 1 82 ? 10.767 -7.974 -11.252 1.00 77.38 82 PRO A CA 1
ATOM 640 C C . PRO A 1 82 ? 10.148 -6.885 -10.351 1.00 77.38 82 PRO A C 1
ATOM 642 O O . PRO A 1 82 ? 10.201 -6.992 -9.125 1.00 77.38 82 PRO A O 1
ATOM 645 N N . PHE A 1 83 ? 9.573 -5.835 -10.938 1.00 84.12 83 PHE A N 1
ATOM 646 C CA . PHE A 1 83 ? 8.940 -4.717 -10.255 1.00 84.12 83 PHE A CA 1
ATOM 647 C C . PHE A 1 83 ? 7.701 -4.227 -11.009 1.00 84.12 83 PHE A C 1
ATOM 649 O O . PHE A 1 83 ? 7.568 -4.453 -12.210 1.00 84.12 83 PHE A O 1
ATOM 656 N N . LEU A 1 84 ? 6.808 -3.527 -10.303 1.00 85.44 84 LEU A N 1
ATOM 657 C CA . LEU A 1 84 ? 5.634 -2.896 -10.909 1.00 85.44 84 LEU A CA 1
ATOM 658 C C . LEU A 1 84 ? 6.056 -1.884 -11.993 1.00 85.44 84 LEU A C 1
ATOM 660 O O . LEU A 1 84 ? 6.779 -0.936 -11.666 1.00 85.44 84 LEU A O 1
ATOM 664 N N . PRO A 1 85 ? 5.602 -2.031 -13.254 1.00 87.62 85 PRO A N 1
ATOM 665 C CA . PRO A 1 85 ? 5.960 -1.105 -14.321 1.00 87.62 85 PRO A CA 1
ATOM 666 C C . PRO A 1 85 ? 5.584 0.347 -13.983 1.00 87.62 85 PRO A C 1
ATOM 668 O O . PRO A 1 85 ? 4.513 0.590 -13.399 1.00 87.62 85 PRO A O 1
ATOM 671 N N . PRO A 1 86 ? 6.444 1.321 -14.343 1.00 90.12 86 PRO A N 1
ATOM 672 C CA . PRO A 1 86 ? 6.104 2.725 -14.208 1.00 90.12 86 PRO A CA 1
ATOM 673 C C . PRO A 1 86 ? 4.897 3.055 -15.086 1.00 90.12 86 PRO A C 1
ATOM 675 O O . PRO A 1 86 ? 4.667 2.446 -16.128 1.00 90.12 86 PRO A O 1
ATOM 678 N N . ARG A 1 87 ? 4.121 4.023 -14.620 1.00 93.00 87 ARG A N 1
ATOM 679 C CA . ARG A 1 87 ? 2.889 4.481 -15.249 1.00 93.00 87 ARG A CA 1
ATOM 680 C C . ARG A 1 87 ? 2.976 5.976 -15.523 1.00 93.00 87 ARG A C 1
ATOM 682 O O . ARG A 1 87 ? 3.277 6.728 -14.597 1.00 93.00 87 ARG A O 1
ATOM 689 N N . ASP A 1 88 ? 2.721 6.402 -16.753 1.00 93.25 88 ASP A N 1
ATOM 690 C CA . ASP A 1 88 ? 2.880 7.810 -17.152 1.00 93.25 88 ASP A CA 1
ATOM 691 C C . ASP A 1 88 ? 1.825 8.731 -16.524 1.00 93.25 88 ASP A C 1
ATOM 693 O O . ASP A 1 88 ? 2.070 9.918 -16.320 1.00 93.25 88 ASP A O 1
ATOM 697 N N . ASP A 1 89 ? 0.671 8.177 -16.145 1.00 94.06 89 ASP A N 1
ATOM 698 C CA . ASP A 1 89 ? -0.382 8.871 -15.400 1.00 94.06 89 ASP A CA 1
ATOM 699 C C . ASP A 1 89 ? -0.049 9.043 -13.909 1.00 94.06 89 ASP A C 1
ATOM 701 O O . ASP A 1 89 ? -0.751 9.755 -13.190 1.00 94.06 89 ASP A O 1
ATOM 705 N N . PHE A 1 90 ? 1.018 8.407 -13.417 1.00 92.81 90 PHE A N 1
ATOM 706 C CA . PHE A 1 90 ? 1.428 8.509 -12.021 1.00 92.81 90 PHE A CA 1
ATOM 707 C C . PHE A 1 90 ? 2.524 9.549 -11.843 1.00 92.81 90 PHE A C 1
ATOM 709 O O . PHE A 1 90 ? 3.493 9.628 -12.598 1.00 92.81 90 PHE A O 1
ATOM 716 N N . HIS A 1 91 ? 2.439 10.289 -10.739 1.00 93.50 91 HIS A N 1
ATOM 717 C CA . HIS A 1 91 ? 3.517 11.180 -10.342 1.00 93.50 91 HIS A CA 1
ATOM 718 C C . HIS A 1 91 ? 4.842 10.391 -10.196 1.00 93.50 91 HIS A C 1
ATOM 720 O O . HIS A 1 91 ? 4.842 9.317 -9.581 1.00 93.50 91 HIS A O 1
ATOM 726 N N . PRO A 1 92 ? 6.003 10.919 -10.640 1.00 94.75 92 PRO A N 1
ATOM 727 C CA . PRO A 1 92 ? 7.281 10.193 -10.606 1.00 94.75 92 PRO A CA 1
ATOM 728 C C . PRO A 1 92 ? 7.646 9.606 -9.233 1.00 94.75 92 PRO A C 1
ATOM 730 O O . PRO A 1 92 ? 8.133 8.481 -9.129 1.00 94.75 92 PRO A O 1
ATOM 733 N N . LYS A 1 93 ? 7.343 10.335 -8.149 1.00 92.88 93 LYS A N 1
ATOM 734 C CA . LYS A 1 93 ? 7.540 9.851 -6.767 1.00 92.88 93 LYS A CA 1
ATOM 735 C C . LYS A 1 93 ? 6.714 8.600 -6.435 1.00 92.88 93 LYS A C 1
ATOM 737 O O . LYS A 1 93 ? 7.204 7.755 -5.690 1.00 92.88 93 LYS A O 1
ATOM 742 N N . ARG A 1 94 ? 5.499 8.461 -6.980 1.00 94.38 94 ARG A N 1
ATOM 743 C CA . ARG A 1 94 ? 4.655 7.273 -6.785 1.00 94.38 94 ARG A CA 1
ATOM 744 C C . ARG A 1 94 ? 5.240 6.076 -7.525 1.00 94.38 94 ARG A C 1
ATOM 746 O O . ARG A 1 94 ? 5.416 5.033 -6.911 1.00 94.38 94 ARG A O 1
ATOM 753 N N . ASN A 1 95 ? 5.665 6.243 -8.778 1.00 94.38 95 ASN A N 1
ATOM 754 C CA . ASN A 1 95 ? 6.378 5.183 -9.504 1.00 94.38 95 ASN A CA 1
ATOM 755 C C . ASN A 1 95 ? 7.657 4.742 -8.775 1.00 94.38 95 ASN A C 1
ATOM 757 O O . ASN A 1 95 ? 7.900 3.547 -8.624 1.00 94.38 95 ASN A O 1
ATOM 761 N N . GLN A 1 96 ? 8.431 5.687 -8.232 1.00 93.31 96 GLN A N 1
ATOM 762 C CA . GLN A 1 96 ? 9.606 5.352 -7.424 1.00 93.31 96 GLN A CA 1
ATOM 763 C C . GLN A 1 96 ? 9.233 4.577 -6.146 1.00 93.31 96 GLN A C 1
ATOM 765 O O . GLN A 1 96 ? 9.946 3.653 -5.750 1.00 93.31 96 GLN A O 1
ATOM 770 N N . ALA A 1 97 ? 8.129 4.935 -5.486 1.00 92.69 97 ALA A N 1
ATOM 771 C CA . ALA A 1 97 ? 7.629 4.204 -4.325 1.00 92.69 97 ALA A CA 1
ATOM 772 C C . ALA A 1 97 ? 7.159 2.786 -4.695 1.00 92.69 97 ALA A C 1
ATOM 774 O O . ALA A 1 97 ? 7.514 1.843 -3.992 1.00 92.69 97 ALA A O 1
ATOM 775 N N . ARG A 1 98 ? 6.455 2.618 -5.823 1.00 94.50 98 ARG A N 1
ATOM 776 C CA . ARG A 1 98 ? 6.031 1.313 -6.366 1.00 94.50 98 ARG A CA 1
ATOM 777 C C . ARG A 1 98 ? 7.227 0.416 -6.683 1.00 94.50 98 ARG A C 1
ATOM 779 O O . ARG A 1 98 ? 7.238 -0.748 -6.303 1.00 94.50 98 ARG A O 1
ATOM 786 N N . GLN A 1 99 ? 8.292 0.968 -7.263 1.00 92.06 99 GLN A N 1
ATOM 787 C CA . GLN A 1 99 ? 9.527 0.214 -7.483 1.00 92.06 99 GLN A CA 1
ATOM 788 C C . GLN A 1 99 ? 10.169 -0.235 -6.158 1.00 92.06 99 GLN A C 1
ATOM 790 O O . GLN A 1 99 ? 10.574 -1.388 -6.030 1.00 92.06 99 GLN A O 1
ATOM 795 N N . LYS A 1 100 ? 10.227 0.645 -5.145 1.00 92.38 100 LYS A N 1
ATOM 796 C CA . LYS A 1 100 ? 10.728 0.298 -3.797 1.00 92.38 100 LYS A CA 1
ATOM 797 C C . LYS A 1 100 ? 9.855 -0.741 -3.093 1.00 92.38 100 LYS A C 1
ATOM 799 O O . LYS A 1 100 ? 10.363 -1.548 -2.323 1.00 92.38 100 LYS A O 1
ATOM 804 N N . LEU A 1 101 ? 8.550 -0.724 -3.337 1.00 92.62 101 LEU A N 1
ATOM 805 C CA . LEU A 1 101 ? 7.616 -1.705 -2.800 1.00 92.62 101 LEU A CA 1
ATOM 806 C C . LEU A 1 101 ? 7.936 -3.113 -3.329 1.00 92.62 101 LEU A C 1
ATOM 808 O O . LEU A 1 101 ? 7.985 -4.066 -2.548 1.00 92.62 101 LEU A O 1
ATOM 812 N N . SER A 1 102 ? 8.261 -3.232 -4.620 1.00 89.44 102 SER A N 1
ATOM 813 C CA . SER A 1 102 ? 8.654 -4.507 -5.227 1.00 89.44 102 SER A CA 1
ATOM 814 C C . SER A 1 102 ? 9.979 -5.070 -4.697 1.00 89.44 102 SER A C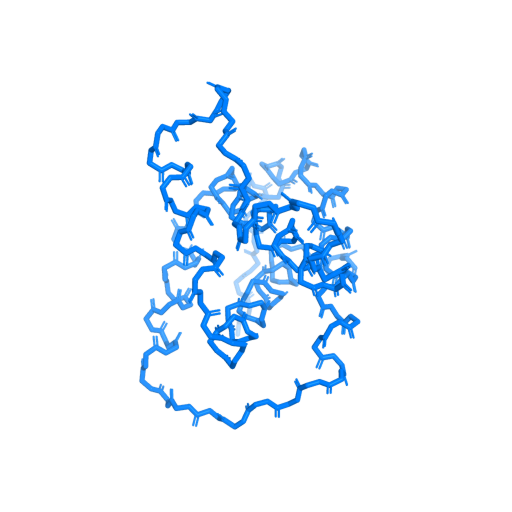 1
ATOM 816 O O . SER A 1 102 ? 10.182 -6.280 -4.749 1.00 89.44 102 SER A O 1
ATOM 818 N N . THR A 1 103 ? 10.859 -4.241 -4.120 1.00 89.44 103 THR A N 1
ATOM 819 C CA . THR A 1 103 ? 12.127 -4.704 -3.522 1.00 89.44 103 THR A CA 1
ATOM 820 C C . THR A 1 103 ? 12.009 -5.121 -2.054 1.00 89.44 103 THR A C 1
ATOM 822 O O . THR A 1 103 ? 12.979 -5.621 -1.479 1.00 89.44 103 THR A O 1
ATOM 825 N N . LEU A 1 104 ? 10.842 -4.951 -1.415 1.00 9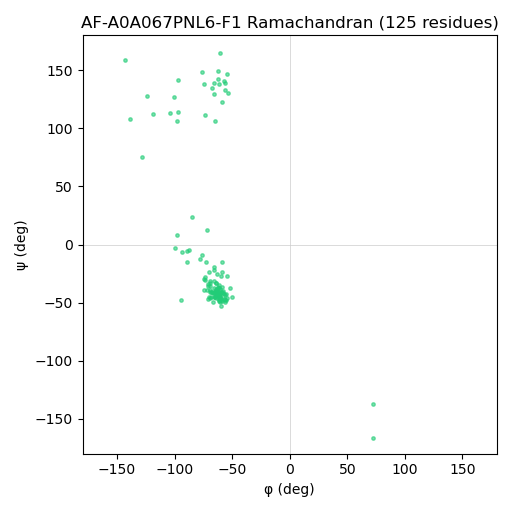0.31 104 LEU A N 1
ATOM 826 C CA . LEU A 1 104 ? 10.664 -5.345 -0.017 1.00 90.31 104 LEU A CA 1
ATOM 827 C C . LEU A 1 104 ? 10.772 -6.872 0.158 1.00 90.31 104 LEU A C 1
ATOM 829 O O . LEU A 1 104 ? 10.022 -7.610 -0.492 1.00 90.31 104 LEU A O 1
ATOM 833 N N . PRO A 1 105 ? 11.598 -7.364 1.103 1.00 89.56 105 PRO A N 1
ATOM 834 C CA . PRO A 1 105 ? 11.602 -8.771 1.496 1.00 89.56 105 PRO A CA 1
ATOM 835 C C . PRO A 1 105 ? 10.207 -9.248 1.909 1.00 89.56 105 PRO A C 1
ATOM 837 O O . PRO A 1 105 ? 9.450 -8.480 2.508 1.00 89.56 105 PRO A O 1
ATOM 840 N N . ALA A 1 106 ? 9.881 -10.518 1.647 1.00 88.56 106 ALA A N 1
ATOM 841 C CA . ALA A 1 106 ? 8.557 -11.082 1.930 1.00 88.56 106 ALA A CA 1
ATOM 842 C C . ALA A 1 106 ? 8.052 -10.816 3.368 1.00 88.56 106 ALA A C 1
ATOM 844 O O . ALA A 1 106 ? 6.934 -10.312 3.491 1.00 88.56 106 ALA A O 1
ATOM 845 N N . PRO A 1 107 ? 8.862 -10.983 4.439 1.00 87.88 107 PRO A N 1
ATOM 846 C CA . PRO A 1 107 ? 8.406 -10.673 5.797 1.00 87.88 107 PRO A CA 1
ATOM 847 C C . PRO A 1 107 ? 8.046 -9.193 5.994 1.00 87.88 107 PRO A C 1
ATOM 849 O O . PRO A 1 107 ? 7.068 -8.867 6.659 1.00 87.88 107 PRO A O 1
ATOM 852 N N . ARG A 1 108 ? 8.804 -8.272 5.379 1.00 89.19 108 ARG A N 1
ATOM 853 C CA . ARG A 1 108 ? 8.527 -6.827 5.469 1.00 89.19 108 ARG A CA 1
ATOM 854 C C . ARG A 1 108 ? 7.284 -6.439 4.677 1.00 89.19 108 ARG A C 1
ATOM 856 O O . ARG A 1 108 ? 6.506 -5.613 5.142 1.00 89.19 108 ARG A O 1
ATOM 863 N N . PHE A 1 109 ? 7.098 -7.036 3.503 1.00 92.25 109 PHE A N 1
ATOM 864 C CA . PHE A 1 109 ? 5.904 -6.819 2.694 1.00 92.25 109 PHE A CA 1
ATOM 865 C C . PHE A 1 109 ? 4.644 -7.309 3.415 1.00 92.25 109 PHE A C 1
ATOM 867 O O . PHE A 1 109 ? 3.631 -6.621 3.425 1.00 92.25 109 PHE A O 1
ATOM 874 N N . GLN A 1 110 ? 4.721 -8.455 4.088 1.00 90.88 110 GLN A N 1
ATOM 875 C CA . GLN A 1 110 ? 3.605 -8.995 4.853 1.00 90.88 110 GLN A CA 1
ATOM 876 C C . GLN A 1 110 ? 3.208 -8.108 6.043 1.00 90.88 110 GLN A C 1
ATOM 878 O O . GLN A 1 110 ? 2.018 -7.898 6.266 1.00 90.88 110 GLN A O 1
ATOM 883 N N . LEU A 1 111 ? 4.177 -7.538 6.771 1.00 90.31 111 LEU A N 1
ATOM 884 C CA . LEU A 1 111 ? 3.887 -6.563 7.831 1.00 90.31 111 LEU A CA 1
ATOM 885 C C . LEU A 1 111 ? 3.161 -5.329 7.280 1.00 90.31 111 LEU A C 1
ATOM 887 O O . LEU A 1 111 ? 2.152 -4.911 7.846 1.00 90.31 111 LEU A O 1
ATOM 891 N N . LEU A 1 112 ? 3.630 -4.795 6.145 1.00 93.38 112 LEU A N 1
ATOM 892 C CA . LEU A 1 112 ? 2.976 -3.678 5.462 1.00 93.38 112 LEU A CA 1
ATOM 893 C C . LEU A 1 112 ? 1.547 -4.036 5.030 1.00 93.38 112 LEU A C 1
ATOM 895 O O . LEU A 1 112 ? 0.627 -3.267 5.298 1.00 93.38 112 LEU A O 1
ATOM 899 N N . ALA A 1 113 ? 1.346 -5.203 4.412 1.00 94.12 113 ALA A N 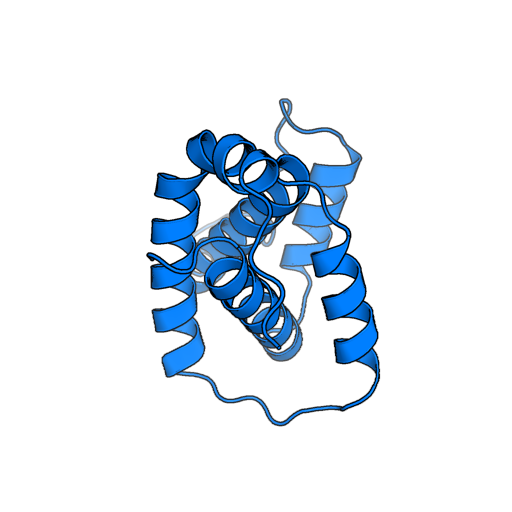1
ATOM 900 C CA . ALA A 1 113 ? 0.022 -5.680 4.016 1.00 94.12 113 ALA A CA 1
ATOM 901 C C . ALA A 1 113 ? -0.922 -5.805 5.225 1.00 94.12 113 ALA A C 1
ATOM 903 O O . ALA A 1 113 ? -2.074 -5.386 5.149 1.00 94.12 113 ALA A O 1
ATOM 904 N N . GLY A 1 114 ? -0.424 -6.298 6.365 1.00 92.88 114 GLY A N 1
ATOM 905 C CA . GLY A 1 114 ? -1.183 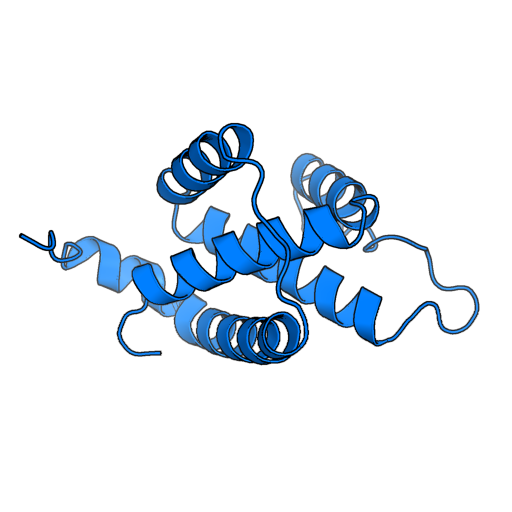-6.369 7.616 1.00 92.88 114 GLY A CA 1
ATOM 906 C C . GLY A 1 114 ? -1.568 -5.001 8.179 1.00 92.88 114 GLY A C 1
ATOM 907 O O . GLY A 1 114 ? -2.687 -4.822 8.663 1.00 92.88 114 GLY A O 1
ATOM 908 N N . ASP A 1 115 ? -0.673 -4.018 8.096 1.00 92.75 115 ASP A N 1
ATOM 909 C CA . ASP A 1 115 ? -0.967 -2.656 8.544 1.00 92.75 115 ASP A CA 1
ATOM 910 C C . ASP A 1 115 ? -1.989 -1.960 7.629 1.00 92.75 115 ASP A C 1
ATOM 912 O O . ASP A 1 115 ? -2.907 -1.307 8.126 1.00 92.75 115 ASP A O 1
ATOM 916 N N . VAL A 1 116 ? -1.900 -2.159 6.310 1.00 95.44 116 VAL A N 1
ATOM 917 C CA . VAL A 1 116 ? -2.890 -1.650 5.342 1.00 95.44 116 VAL A CA 1
ATOM 918 C C . VAL A 1 116 ? -4.249 -2.333 5.521 1.00 95.44 116 VAL A C 1
ATOM 920 O O . VAL A 1 116 ? -5.275 -1.656 5.506 1.00 95.44 116 VAL A O 1
ATOM 923 N N . HIS A 1 117 ? -4.280 -3.649 5.741 1.00 94.94 117 HIS A N 1
ATOM 924 C CA . HIS A 1 117 ? -5.508 -4.409 6.011 1.00 94.94 117 HIS A CA 1
ATOM 925 C C . HIS A 1 117 ? -6.215 -3.949 7.293 1.00 94.94 117 HIS A C 1
ATOM 927 O O . HIS A 1 117 ? -7.429 -3.715 7.300 1.00 94.94 117 HIS A O 1
ATOM 933 N N . SER A 1 118 ? -5.444 -3.729 8.359 1.00 91.81 118 SER A N 1
ATOM 934 C CA . SER A 1 118 ? -5.967 -3.191 9.620 1.00 91.81 118 SER A CA 1
ATOM 935 C C . SER A 1 118 ? -6.558 -1.791 9.421 1.00 91.81 118 SER A C 1
ATOM 937 O O . SER A 1 118 ? -7.637 -1.486 9.927 1.00 91.81 118 SER A O 1
ATOM 939 N N . GLU A 1 119 ? -5.885 -0.946 8.637 1.00 93.62 119 GLU A N 1
ATOM 940 C CA . GLU A 1 119 ? -6.352 0.411 8.346 1.00 93.62 119 GLU A CA 1
ATOM 941 C C . GLU A 1 119 ? -7.585 0.433 7.423 1.00 93.62 119 GLU A C 1
ATOM 943 O O . GLU A 1 119 ? -8.475 1.259 7.627 1.00 93.62 119 GLU A O 1
ATOM 948 N N . LEU A 1 120 ? -7.706 -0.502 6.470 1.00 94.25 120 LEU A N 1
ATOM 949 C CA . LEU A 1 120 ? -8.925 -0.701 5.671 1.00 94.25 120 LEU A CA 1
ATOM 950 C C . LEU A 1 120 ? -10.122 -1.035 6.566 1.00 94.25 120 LEU A C 1
ATOM 952 O O . LEU A 1 120 ? -11.159 -0.383 6.461 1.00 94.25 120 LEU A O 1
ATOM 956 N N . SER A 1 121 ? -9.950 -1.980 7.494 1.00 91.62 121 SER A N 1
ATOM 957 C CA . SER A 1 121 ? -10.985 -2.351 8.475 1.00 91.62 121 SER A CA 1
ATOM 958 C C . SER A 1 121 ? -11.426 -1.152 9.315 1.00 91.62 121 SER A C 1
ATOM 960 O O . SER A 1 121 ? -12.606 -0.975 9.605 1.00 91.62 121 SER A O 1
ATOM 962 N N . ARG A 1 122 ? -10.466 -0.301 9.702 1.00 91.44 122 ARG A N 1
ATOM 963 C CA . ARG A 1 122 ? -10.722 0.889 10.517 1.00 91.44 122 ARG A CA 1
ATOM 964 C C . ARG A 1 122 ? -11.470 1.974 9.743 1.00 91.44 122 ARG A C 1
ATOM 966 O O . ARG A 1 122 ? -12.401 2.560 10.286 1.00 91.44 122 ARG A O 1
ATOM 973 N N . ARG A 1 123 ? -11.043 2.280 8.510 1.00 90.56 123 ARG A N 1
ATOM 974 C CA . ARG A 1 123 ? -11.645 3.331 7.665 1.00 90.56 123 ARG A CA 1
ATOM 975 C C . ARG A 1 123 ? -12.999 2.919 7.093 1.00 90.56 123 ARG A C 1
ATOM 977 O O . ARG A 1 123 ? -13.837 3.783 6.854 1.00 90.56 123 ARG A O 1
ATOM 984 N N . TYR A 1 124 ? -13.230 1.621 6.906 1.00 90.00 124 TYR A N 1
ATOM 985 C CA . TYR A 1 124 ? -14.480 1.087 6.377 1.00 90.00 124 TYR A CA 1
ATOM 986 C C . TYR A 1 124 ? -15.046 -0.018 7.289 1.00 90.00 124 TYR A C 1
ATOM 988 O O . TYR A 1 124 ? -14.996 -1.192 6.926 1.00 90.00 124 TYR A O 1
ATOM 996 N N . PRO A 1 125 ? -15.635 0.337 8.447 1.00 87.56 125 PRO A N 1
ATOM 997 C CA . PRO A 1 125 ? -16.158 -0.630 9.425 1.00 87.56 125 PRO A CA 1
ATOM 998 C C . PRO A 1 125 ? -17.240 -1.592 8.904 1.00 87.56 125 PRO A C 1
ATOM 1000 O O . PRO A 1 125 ? -17.571 -2.570 9.563 1.00 87.56 125 PRO A O 1
ATOM 1003 N N . GLN A 1 126 ? -17.827 -1.283 7.752 1.00 84.94 126 GLN A N 1
ATOM 1004 C CA . GLN A 1 126 ? -18.908 -2.022 7.101 1.00 84.94 126 GLN A CA 1
ATOM 1005 C C . GLN A 1 126 ? -18.458 -2.984 5.983 1.00 84.94 126 GLN A C 1
ATOM 1007 O O . GLN A 1 126 ? -19.310 -3.424 5.208 1.00 84.94 126 GLN A O 1
ATOM 1012 N N . LEU A 1 127 ? -17.148 -3.202 5.805 1.00 81.19 127 LEU A N 1
ATOM 1013 C CA . LEU A 1 127 ? -16.612 -4.146 4.812 1.00 81.19 127 LEU A CA 1
ATOM 1014 C C . LEU A 1 127 ? -16.786 -5.610 5.217 1.00 81.19 127 LEU A C 1
ATOM 1016 O O . LEU A 1 127 ? -16.769 -5.897 6.433 1.00 81.19 127 LEU A O 1
#

Organism: NCBI:txid933084

Secondary structure (DSSP, 8-state):
---PPPHHHHHHTGGGHHHHHHHHHHHHHHHHT--PPP-TTHHHHHHHHHHTS-HHHHHHHHHHHHHHHHHHHH---SS--SSPPP-TTS-HHHHHHHHHHHTS-HHHHHHHHHHHHHHHHHH-TT-

pLDDT: mean 83.35, std 14.97, range [32.91, 97.19]

Radius of gyration: 15.18 Å; Cα contacts (8 Å, |Δi|>4): 69; chains: 1; bounding box: 32×32×43 Å

Foldseek 3Di:
DPDDDPPVLLVQQVVLLVVLVVLLVLLCVVCVVDDDDDDPPPLVVVLVVLVPDRSVRLSLVSVLLSVLSVDVVVDDDPPDDLFDDDDPPDDPVSSVVRRVLSVDDPSRSNSVSVSSSVVSCVSCVPD

Solvent-accessible surface area (backbone atoms only — not comparable to full-atom values): 7742 Å² total; per-residue (Å²): 134,83,79,74,80,53,76,71,60,61,61,70,42,56,91,48,46,70,59,51,47,54,44,43,52,54,41,52,61,58,47,74,78,52,88,78,88,84,70,86,65,69,56,56,62,53,51,56,52,60,73,70,47,52,62,65,59,45,50,54,50,51,48,55,55,43,53,50,50,53,46,62,74,69,51,74,68,83,91,53,69,88,42,63,76,76,51,92,93,45,57,70,69,54,39,54,47,42,40,54,56,49,68,45,54,69,73,60,45,50,53,51,48,51,53,51,40,53,48,48,49,66,79,40,78,86,109

Sequence (127 aa):
MVKGLSETEGHDLQPYRTAAKTHYLEFSQYLGGHLVPEVSGSRVTAREKLLKLTALQFHELSTDVCDELVRRKNGIVGNEVPFLPPRDDFHPKRNQARQKLSTLPAPRFQLLAGDVHSELSRRYPQL

InterPro domains:
  IPR013724 GIT, Spa2 homology (SHD) domain [PF08518] (46-73)
  IPR013724 GIT, Spa2 homology (SHD) domain [PF08518] (97-123)
  IPR013724 GIT, Spa2 homology (SHD) domain [SM00555] (46-76)
  IPR013724 GIT, Spa2 homology (SHD) domain [SM00555] (97-127)
  IPR039892 Protein Spa2/Sph1 [PTHR21601] (20-125)

Mean predicted aligned error: 7.34 Å

Nearest PDB structures (foldseek):
  6lag-assembly1_A  TM=7.965E-01  e=5.746E-06  Neurospora crassa
  6jmt-assembly5_E  TM=8.557E-01  e=1.387E-04  Mus musculus
  6jmt-assembly4_C  TM=8.543E-01  e=2.120E-04  Mus musculus
  6jmt-assembly1_A  TM=8.282E-01  e=1.183E-04  Mus musculus
  2hfi-assembly1_A  TM=1.861E-01  e=1.032E+00  Bacillus subtilis